Protein AF-A0A086MPI4-F1 (afdb_monomer)

Solvent-accessible surface area (backbone atoms only — not comparable to full-atom values): 5038 Å² total; per-residue (Å²): 145,84,79,85,82,81,81,77,82,69,85,73,69,97,57,83,89,80,79,50,60,55,72,41,71,65,39,58,43,99,85,71,43,81,28,65,69,55,36,44,53,56,50,50,50,44,50,77,73,65,44,70,46,74,38,68,71,37,79,86,22,45,43,89,78,50,53,74,71,53,50,52,47,70,75,72,106

pLDDT: mean 89.06, std 16.71, range [39.69, 98.5]

Structure (mmCIF, N/CA/C/O backbone):
data_AF-A0A086MPI4-F1
#
_entry.id   AF-A0A086MPI4-F1
#
loop_
_atom_site.group_PDB
_atom_site.id
_atom_site.type_symbol
_atom_site.label_atom_id
_atom_site.label_alt_id
_atom_site.label_comp_id
_atom_site.label_asym_id
_atom_site.label_entity_id
_atom_site.label_seq_id
_atom_site.pdbx_PDB_ins_code
_atom_site.C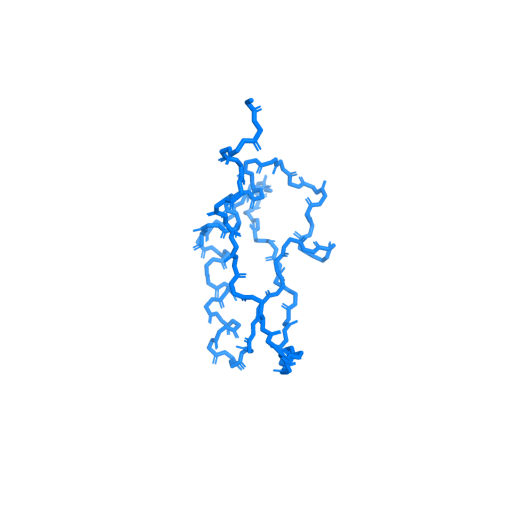artn_x
_atom_site.Cartn_y
_atom_site.Cartn_z
_atom_site.occupancy
_atom_site.B_iso_or_equiv
_atom_site.auth_seq_id
_atom_site.auth_comp_id
_atom_site.auth_asym_id
_atom_site.auth_atom_id
_atom_site.pdbx_PDB_model_num
ATOM 1 N N . MET A 1 1 ? 21.916 12.511 28.160 1.00 44.06 1 MET A N 1
ATOM 2 C CA . MET A 1 1 ? 20.688 11.745 27.853 1.00 44.06 1 MET A CA 1
ATOM 3 C C . MET A 1 1 ? 20.253 12.025 26.411 1.00 44.06 1 MET A C 1
ATOM 5 O O . MET A 1 1 ? 19.259 12.699 26.184 1.00 44.06 1 MET A O 1
ATOM 9 N N . LYS A 1 2 ? 21.076 11.616 25.434 1.00 42.56 2 LYS A N 1
ATOM 10 C CA . LYS A 1 2 ? 20.845 11.788 23.982 1.00 42.56 2 LYS A CA 1
ATOM 11 C C . LYS A 1 2 ? 21.347 10.580 23.164 1.00 42.56 2 LYS A C 1
ATOM 13 O O . LYS A 1 2 ? 21.521 10.695 21.960 1.00 42.56 2 LYS A O 1
ATOM 18 N N . GLU A 1 3 ? 21.595 9.437 23.802 1.00 39.69 3 GLU A N 1
ATOM 19 C CA . GLU A 1 3 ? 22.299 8.314 23.157 1.00 39.69 3 GLU A CA 1
ATOM 20 C C . GLU A 1 3 ? 21.397 7.136 22.762 1.00 39.69 3 GLU A C 1
ATOM 22 O O . GLU A 1 3 ? 21.834 6.285 22.001 1.00 39.69 3 GLU A O 1
ATOM 27 N N . GLU A 1 4 ? 20.126 7.098 23.174 1.00 43.25 4 GLU A N 1
ATOM 28 C CA . GLU A 1 4 ? 19.302 5.884 23.016 1.00 43.25 4 GLU A CA 1
ATOM 29 C C . GLU A 1 4 ? 18.356 5.847 21.802 1.00 43.25 4 GLU A C 1
ATOM 31 O O . GLU A 1 4 ? 17.694 4.839 21.589 1.00 43.25 4 GLU A O 1
ATOM 36 N N . ILE A 1 5 ? 18.293 6.886 20.956 1.00 50.41 5 ILE A N 1
ATOM 37 C CA . ILE A 1 5 ? 17.323 6.917 19.831 1.00 50.41 5 ILE A CA 1
ATOM 38 C C . ILE A 1 5 ? 17.930 6.455 18.485 1.00 50.41 5 ILE A C 1
ATOM 40 O O . ILE A 1 5 ? 17.224 6.294 17.495 1.00 50.41 5 ILE A O 1
ATOM 44 N N . MET A 1 6 ? 19.229 6.150 18.408 1.00 47.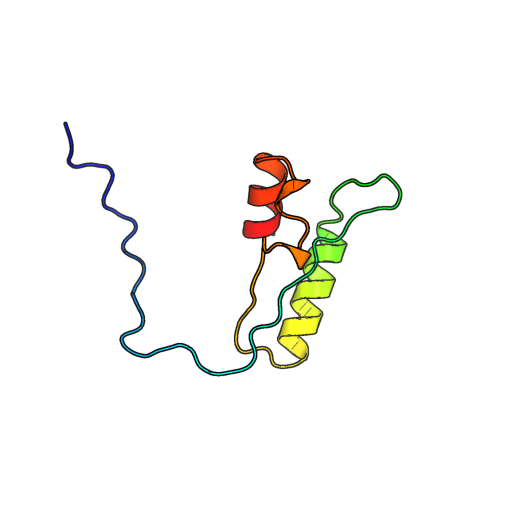78 6 MET A N 1
ATOM 45 C CA . MET A 1 6 ? 19.920 5.938 17.122 1.00 47.78 6 MET A CA 1
ATOM 46 C C . MET A 1 6 ? 20.156 4.464 16.736 1.00 47.78 6 MET A C 1
ATOM 48 O O . MET A 1 6 ? 21.216 4.130 16.217 1.00 47.78 6 MET A O 1
ATOM 52 N N . SER A 1 7 ? 19.181 3.572 16.962 1.00 49.81 7 SER A N 1
ATOM 53 C CA . SER A 1 7 ? 19.330 2.126 16.677 1.00 49.81 7 SER A CA 1
ATOM 54 C C . SER A 1 7 ? 18.360 1.544 15.633 1.00 49.81 7 SER A C 1
ATOM 56 O O . SER A 1 7 ? 18.038 0.358 15.676 1.00 49.81 7 SER A O 1
ATOM 58 N N . ALA A 1 8 ? 17.937 2.316 14.635 1.00 54.12 8 ALA A N 1
ATOM 59 C CA . ALA A 1 8 ? 17.276 1.741 13.458 1.00 54.12 8 ALA A CA 1
ATOM 60 C C . ALA A 1 8 ? 17.949 2.205 12.164 1.00 54.12 8 ALA A C 1
ATOM 62 O O . ALA A 1 8 ? 17.321 2.762 11.267 1.00 54.12 8 ALA A O 1
ATOM 63 N N . THR A 1 9 ? 19.262 1.997 12.057 1.00 57.72 9 THR A N 1
ATOM 64 C CA . THR A 1 9 ? 19.987 2.233 10.805 1.00 57.72 9 THR A CA 1
ATOM 65 C C . THR A 1 9 ? 19.647 1.111 9.825 1.00 57.72 9 THR A C 1
ATOM 67 O O . THR A 1 9 ? 20.346 0.101 9.734 1.00 57.72 9 THR A O 1
ATOM 70 N N . GLY A 1 10 ? 18.535 1.264 9.105 1.00 63.16 10 GLY A N 1
ATOM 71 C CA . GLY A 1 10 ? 18.233 0.439 7.940 1.00 63.16 10 GLY A CA 1
ATOM 72 C C . GLY A 1 10 ? 19.397 0.512 6.949 1.00 63.16 10 GLY A C 1
ATOM 73 O O . GLY A 1 10 ? 19.973 1.580 6.728 1.00 63.16 10 GLY A O 1
ATOM 74 N N . ARG A 1 11 ? 19.788 -0.627 6.368 1.00 70.56 11 ARG A N 1
ATOM 75 C CA . ARG A 1 11 ? 20.816 -0.652 5.319 1.00 70.56 11 ARG A CA 1
ATOM 76 C C . ARG A 1 11 ? 20.337 0.201 4.145 1.00 70.56 11 ARG A C 1
ATOM 78 O O . ARG A 1 11 ? 19.434 -0.206 3.424 1.00 70.56 11 ARG A O 1
ATOM 85 N N . SER A 1 12 ? 20.951 1.365 3.953 1.00 69.12 12 SER A N 1
ATOM 86 C CA . SER A 1 12 ? 20.744 2.163 2.746 1.00 69.12 12 SER A CA 1
ATOM 87 C C . SER A 1 12 ? 21.324 1.409 1.551 1.00 69.12 12 SER A C 1
ATOM 89 O O . SER A 1 12 ? 22.470 0.945 1.603 1.00 69.12 12 SER A O 1
ATOM 91 N N . SER A 1 13 ? 20.539 1.245 0.485 1.00 70.06 13 SER A N 1
ATOM 92 C CA . SER A 1 13 ? 21.047 0.661 -0.750 1.00 70.06 13 SER A CA 1
ATOM 93 C C . SER A 1 13 ? 22.07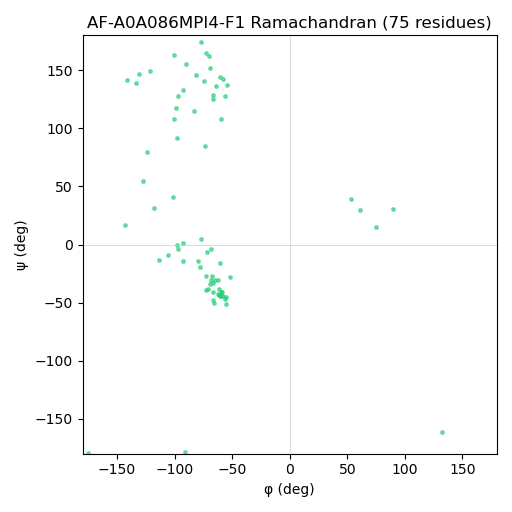9 1.614 -1.356 1.00 70.06 13 SER A C 1
ATOM 95 O O . SER A 1 13 ? 21.814 2.783 -1.622 1.00 70.06 13 SER A O 1
ATOM 97 N N . THR A 1 14 ? 23.285 1.116 -1.623 1.00 80.62 14 THR A N 1
ATOM 98 C CA . THR A 1 14 ? 24.349 1.904 -2.273 1.00 80.62 14 THR A CA 1
ATOM 99 C C . THR A 1 14 ? 24.040 2.229 -3.739 1.00 80.62 14 THR A C 1
ATOM 101 O O . THR A 1 14 ? 24.802 2.937 -4.397 1.00 80.62 14 THR A O 1
ATOM 104 N N . ARG A 1 15 ? 22.925 1.710 -4.269 1.00 82.81 15 ARG A N 1
ATOM 105 C CA . ARG A 1 15 ? 22.429 1.934 -5.627 1.00 82.81 15 ARG A CA 1
ATOM 106 C C . ARG A 1 15 ? 20.946 2.323 -5.597 1.00 82.81 15 ARG A C 1
ATOM 108 O O . ARG A 1 15 ? 20.222 1.806 -4.743 1.00 82.81 15 ARG A O 1
ATOM 115 N N . PRO A 1 16 ? 20.486 3.174 -6.533 1.00 87.81 16 PRO A N 1
ATOM 116 C CA . PRO A 1 16 ? 19.067 3.478 -6.685 1.00 87.81 16 PRO A CA 1
ATOM 117 C C . PRO A 1 16 ? 18.244 2.215 -6.957 1.00 87.81 16 PRO A C 1
ATOM 119 O O . PRO A 1 16 ? 18.686 1.347 -7.716 1.00 87.81 16 PRO A O 1
ATOM 122 N N . TYR A 1 17 ? 17.042 2.146 -6.382 1.00 90.31 17 TYR A N 1
ATOM 123 C CA . TYR A 1 17 ? 16.052 1.130 -6.738 1.00 90.31 17 TYR A CA 1
ATOM 124 C C . TYR A 1 17 ? 15.667 1.254 -8.221 1.00 90.31 17 TYR A C 1
ATOM 126 O O . TYR A 1 17 ? 15.621 2.354 -8.778 1.00 90.31 17 TYR A O 1
ATOM 134 N N . ARG A 1 18 ? 15.428 0.117 -8.877 1.00 93.25 18 ARG A N 1
ATOM 135 C CA . ARG A 1 18 ? 15.023 0.019 -10.286 1.00 93.25 18 ARG A CA 1
ATOM 136 C C . ARG A 1 18 ? 13.992 -1.085 -10.426 1.00 93.25 18 ARG A C 1
ATOM 138 O O . ARG A 1 18 ? 14.154 -2.112 -9.782 1.00 93.25 18 ARG A O 1
ATOM 145 N N . GLY A 1 19 ? 12.995 -0.864 -11.278 1.00 95.88 19 GLY A N 1
ATOM 146 C CA . GLY A 1 19 ? 11.899 -1.807 -11.472 1.00 95.88 19 GLY A CA 1
ATOM 147 C C . GLY A 1 19 ? 10.530 -1.135 -11.430 1.00 95.88 19 GLY A C 1
ATOM 148 O O . GLY A 1 19 ? 10.427 0.086 -11.583 1.00 95.88 19 GLY A O 1
ATOM 149 N N . VAL A 1 20 ? 9.495 -1.939 -11.218 1.00 97.62 20 VAL A N 1
ATOM 150 C CA . VAL A 1 20 ? 8.093 -1.535 -11.104 1.00 97.62 20 VAL A CA 1
ATOM 151 C C . VAL A 1 20 ? 7.708 -1.447 -9.627 1.00 97.62 20 VAL A C 1
ATOM 153 O O . VAL A 1 20 ? 7.725 -2.443 -8.910 1.00 97.62 20 VAL A O 1
ATOM 156 N N . PHE A 1 21 ? 7.349 -0.239 -9.189 1.00 97.62 21 PHE A N 1
ATOM 157 C CA . PHE A 1 21 ? 6.952 0.073 -7.813 1.00 97.62 21 PHE A CA 1
ATOM 158 C C . PHE A 1 21 ? 5.562 0.717 -7.831 1.00 97.62 21 PHE A C 1
ATOM 160 O O . PHE A 1 21 ? 5.462 1.948 -7.828 1.00 97.62 21 PHE A O 1
ATOM 167 N N . PRO A 1 22 ? 4.479 -0.070 -7.959 1.00 97.31 22 PRO A N 1
ATOM 168 C CA . PRO A 1 22 ? 3.145 0.494 -8.017 1.00 97.31 22 PRO A CA 1
ATOM 169 C C . PRO A 1 22 ? 2.750 1.091 -6.665 1.00 97.31 22 PRO A C 1
ATOM 171 O O . PRO A 1 22 ? 3.201 0.665 -5.597 1.00 97.31 22 PRO A O 1
ATOM 174 N N . VAL A 1 23 ? 1.877 2.093 -6.729 1.00 97.88 23 VAL A N 1
ATOM 175 C CA . VAL A 1 23 ? 1.242 2.666 -5.547 1.00 97.88 23 VAL A CA 1
ATOM 176 C C . VAL A 1 23 ? 0.044 1.800 -5.178 1.00 97.88 23 VAL A C 1
ATOM 178 O O . VAL A 1 23 ? -0.912 1.715 -5.949 1.00 97.88 23 VAL A O 1
ATOM 181 N N . ALA A 1 24 ? 0.097 1.153 -4.017 1.00 97.50 24 ALA A N 1
ATOM 182 C CA . ALA A 1 24 ? -0.976 0.284 -3.557 1.00 97.50 24 ALA A CA 1
ATOM 183 C C . ALA A 1 24 ? -2.181 1.115 -3.072 1.00 97.50 24 ALA A C 1
ATOM 185 O O . ALA A 1 24 ? -1.983 2.156 -2.432 1.00 97.50 24 ALA A O 1
ATOM 186 N N . PRO A 1 25 ? -3.426 0.691 -3.350 1.00 97.38 25 PRO A N 1
ATOM 187 C CA . PRO A 1 25 ? -4.604 1.285 -2.734 1.00 97.38 25 PRO A CA 1
ATOM 188 C C . PRO A 1 25 ? -4.669 0.919 -1.244 1.00 97.38 25 PRO A C 1
ATOM 190 O O . PRO A 1 25 ? -4.047 -0.053 -0.808 1.00 97.38 25 PRO A O 1
ATOM 193 N N . THR A 1 26 ? -5.466 1.672 -0.489 1.00 98.06 26 THR A N 1
ATOM 194 C CA . THR A 1 26 ? -5.973 1.223 0.812 1.00 98.06 26 THR A CA 1
ATOM 195 C C . THR A 1 26 ? -7.369 0.655 0.593 1.00 98.06 26 THR A C 1
ATOM 197 O O . THR A 1 26 ? -8.191 1.297 -0.060 1.00 98.06 26 THR A O 1
ATOM 200 N N . ILE A 1 27 ? -7.626 -0.561 1.067 1.00 97.94 27 ILE A N 1
ATOM 201 C CA . ILE A 1 27 ? -8.910 -1.234 0.866 1.00 97.94 27 ILE A CA 1
ATOM 202 C C . ILE A 1 27 ? -9.837 -0.953 2.047 1.00 97.94 27 ILE A C 1
ATOM 204 O O . ILE A 1 27 ? -9.455 -1.090 3.211 1.00 97.94 27 ILE A O 1
ATOM 208 N N . PHE A 1 28 ? -11.076 -0.590 1.726 1.00 97.81 28 PHE A N 1
ATOM 209 C CA . PHE A 1 28 ? -12.128 -0.310 2.693 1.00 97.81 28 PHE A CA 1
ATOM 210 C C . PHE A 1 28 ? -13.330 -1.226 2.460 1.00 97.81 28 PHE A C 1
ATOM 212 O O . PHE A 1 28 ? -13.611 -1.615 1.325 1.00 97.81 28 PHE A O 1
ATOM 219 N N . ASP A 1 29 ? -14.041 -1.550 3.537 1.00 97.62 29 ASP A N 1
ATOM 220 C CA . ASP A 1 29 ? -15.347 -2.200 3.475 1.00 97.62 29 ASP A CA 1
ATOM 221 C C . ASP A 1 29 ? -16.461 -1.207 3.089 1.00 97.62 29 ASP A C 1
ATOM 223 O O . ASP A 1 29 ? -16.251 0.007 3.019 1.00 97.62 29 ASP A O 1
ATOM 227 N N . ASP A 1 30 ? -17.681 -1.709 2.878 1.00 97.88 30 ASP A N 1
ATOM 228 C CA . ASP A 1 30 ? -18.847 -0.880 2.527 1.00 97.88 30 ASP A CA 1
ATOM 229 C C . ASP A 1 30 ? -19.204 0.172 3.601 1.00 97.88 30 ASP A C 1
ATOM 231 O O . ASP A 1 30 ? -19.960 1.109 3.340 1.00 97.88 30 ASP A O 1
ATOM 235 N N . GLY A 1 31 ? -18.683 0.022 4.823 1.00 97.44 31 GLY A N 1
ATOM 236 C CA . GLY A 1 31 ? -18.827 0.974 5.922 1.00 97.44 31 GLY A CA 1
ATOM 237 C C . GLY A 1 31 ? -17.694 1.999 6.009 1.00 97.44 31 GLY A C 1
ATOM 238 O O . GLY A 1 31 ? -17.703 2.817 6.930 1.00 97.44 31 GLY A O 1
ATOM 239 N N . GLY A 1 32 ? -16.722 1.960 5.094 1.00 95.56 32 GLY A N 1
ATOM 240 C CA . GLY A 1 32 ? -15.555 2.841 5.087 1.00 95.56 32 GLY A CA 1
ATOM 241 C C . GLY A 1 32 ? -14.498 2.494 6.138 1.00 95.56 32 GLY A C 1
ATOM 242 O O . GLY A 1 32 ? -13.643 3.324 6.437 1.00 95.56 32 GLY A O 1
ATOM 243 N N . ARG A 1 33 ? -14.548 1.298 6.736 1.00 97.06 33 ARG A N 1
ATOM 244 C CA . ARG A 1 33 ? -13.510 0.814 7.661 1.00 97.06 33 ARG A CA 1
ATOM 245 C C . ARG A 1 33 ? -12.447 0.058 6.874 1.00 97.06 33 ARG A C 1
ATOM 247 O O . ARG A 1 33 ? -12.756 -0.497 5.826 1.00 97.06 33 ARG A O 1
ATOM 254 N N . LEU A 1 34 ? -11.221 -0.015 7.391 1.00 97.69 34 LEU A N 1
ATOM 255 C CA . LEU A 1 34 ? -10.171 -0.822 6.761 1.00 97.69 34 LEU A CA 1
ATOM 256 C C . LEU A 1 34 ? -10.603 -2.289 6.599 1.00 97.69 34 LEU A C 1
ATOM 258 O O . LEU A 1 34 ? -10.965 -2.942 7.580 1.00 97.69 34 LEU A O 1
ATOM 262 N N . ASP A 1 35 ? -10.487 -2.813 5.379 1.00 98.12 35 ASP A N 1
AT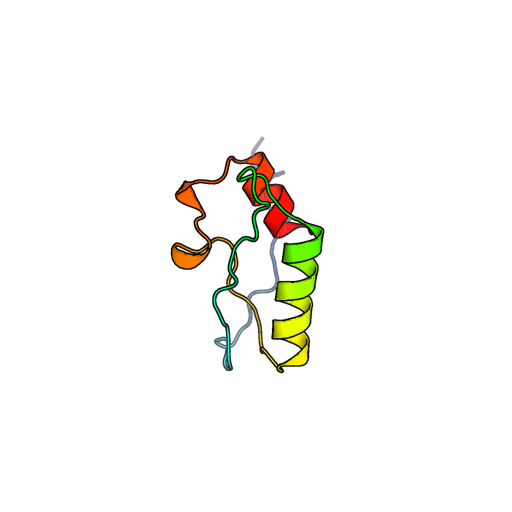OM 263 C CA . ASP A 1 35 ? -10.545 -4.249 5.092 1.00 98.12 35 ASP A CA 1
ATOM 264 C C . ASP A 1 35 ? -9.112 -4.782 4.975 1.00 98.12 35 ASP A C 1
ATOM 266 O O . ASP A 1 35 ? -8.504 -4.763 3.905 1.00 98.12 35 ASP A O 1
ATOM 270 N N . LEU A 1 36 ? -8.559 -5.247 6.098 1.00 97.69 36 LEU A N 1
ATOM 271 C CA . LEU A 1 36 ? -7.180 -5.744 6.177 1.00 97.69 36 LEU A CA 1
ATOM 272 C C . LEU A 1 36 ? -6.964 -7.033 5.368 1.00 97.69 36 LEU A C 1
ATOM 274 O O . LEU A 1 36 ? -5.913 -7.220 4.759 1.00 97.69 36 LEU A O 1
ATOM 278 N N . GLU A 1 37 ? -7.974 -7.898 5.283 1.00 98.00 37 GLU A N 1
ATOM 279 C CA . GLU A 1 37 ? -7.896 -9.100 4.449 1.00 98.00 37 GLU A CA 1
ATOM 280 C C . GLU A 1 37 ? -7.936 -8.735 2.959 1.00 98.00 37 GLU A C 1
ATOM 282 O O . GLU A 1 37 ? -7.231 -9.328 2.140 1.00 98.00 37 GLU A O 1
ATOM 287 N N . GLY A 1 38 ? -8.749 -7.744 2.588 1.00 97.88 38 GLY A N 1
ATOM 288 C CA . GLY A 1 38 ? -8.745 -7.142 1.256 1.00 97.88 38 GLY A CA 1
ATOM 289 C C . GLY A 1 38 ? -7.419 -6.483 0.913 1.00 97.88 38 GLY A C 1
ATOM 290 O O . GLY A 1 38 ? -6.899 -6.713 -0.181 1.00 97.88 38 GLY A O 1
ATOM 291 N N . GLN A 1 39 ? -6.841 -5.745 1.860 1.00 98.00 39 GLN A N 1
ATOM 292 C CA . GLN A 1 39 ? -5.515 -5.153 1.734 1.00 98.00 39 GLN A CA 1
ATOM 293 C C . GLN A 1 39 ? -4.481 -6.233 1.415 1.00 98.00 39 GLN A C 1
ATOM 295 O O . GLN A 1 39 ? -3.785 -6.128 0.406 1.00 98.00 39 GLN A O 1
ATOM 300 N N . LYS A 1 40 ? -4.449 -7.319 2.198 1.00 97.69 40 LYS A N 1
ATOM 301 C CA . LYS A 1 40 ? -3.543 -8.447 1.968 1.00 97.69 40 LYS A CA 1
ATOM 302 C C . LYS A 1 40 ? -3.709 -9.040 0.567 1.00 97.69 40 LYS A C 1
ATOM 304 O O . LYS A 1 40 ? -2.720 -9.215 -0.136 1.00 97.69 40 LYS A O 1
ATOM 309 N N . ARG A 1 41 ? -4.945 -9.290 0.114 1.00 98.25 41 ARG A N 1
ATOM 310 C CA . ARG A 1 41 ? -5.202 -9.813 -1.244 1.00 98.25 41 ARG A CA 1
ATOM 311 C C . ARG A 1 41 ? -4.711 -8.869 -2.344 1.00 98.25 41 ARG A C 1
ATOM 313 O O . ARG A 1 41 ? -4.203 -9.338 -3.359 1.00 98.25 41 ARG A O 1
ATOM 320 N N . ALA A 1 42 ? -4.864 -7.557 -2.166 1.00 97.44 42 ALA A N 1
ATOM 321 C CA . ALA A 1 42 ? -4.375 -6.571 -3.126 1.00 97.44 42 ALA A CA 1
ATOM 322 C C . ALA A 1 42 ? -2.839 -6.561 -3.196 1.00 97.44 42 ALA A C 1
ATOM 324 O O . ALA A 1 42 ? -2.276 -6.487 -4.288 1.00 97.44 42 ALA A O 1
ATOM 325 N N . ILE A 1 43 ? -2.170 -6.676 -2.048 1.00 97.62 43 ILE A N 1
ATOM 326 C CA . ILE A 1 43 ? -0.709 -6.762 -1.959 1.00 97.62 43 ILE A CA 1
ATOM 327 C C . ILE A 1 43 ? -0.201 -8.071 -2.574 1.00 97.62 43 ILE A C 1
ATOM 329 O O . ILE A 1 43 ? 0.680 -8.022 -3.432 1.00 97.62 43 ILE A O 1
ATOM 333 N N . ASP A 1 44 ? -0.801 -9.212 -2.219 1.00 98.00 44 ASP A N 1
ATOM 334 C CA . ASP A 1 44 ? -0.475 -10.526 -2.789 1.00 98.00 44 ASP A CA 1
ATOM 335 C C . ASP A 1 44 ? -0.592 -10.495 -4.322 1.00 98.00 44 ASP A C 1
ATOM 337 O O . ASP A 1 44 ? 0.329 -10.903 -5.022 1.00 98.00 44 ASP A O 1
ATOM 341 N N . PHE A 1 45 ? -1.665 -9.904 -4.864 1.00 98.25 45 PHE A N 1
ATOM 342 C CA . PHE A 1 45 ? -1.830 -9.741 -6.311 1.00 98.25 45 PHE A CA 1
ATOM 343 C C . PHE A 1 45 ? -0.687 -8.944 -6.959 1.00 98.25 45 PHE A C 1
ATOM 345 O O . PHE A 1 45 ? -0.192 -9.325 -8.020 1.00 98.25 45 PHE A O 1
ATOM 352 N N . MET A 1 46 ? -0.256 -7.831 -6.354 1.00 97.94 46 MET A N 1
ATOM 353 C CA . MET A 1 46 ? 0.832 -7.017 -6.911 1.00 97.94 46 MET A CA 1
ATOM 354 C C . MET A 1 46 ? 2.188 -7.721 -6.82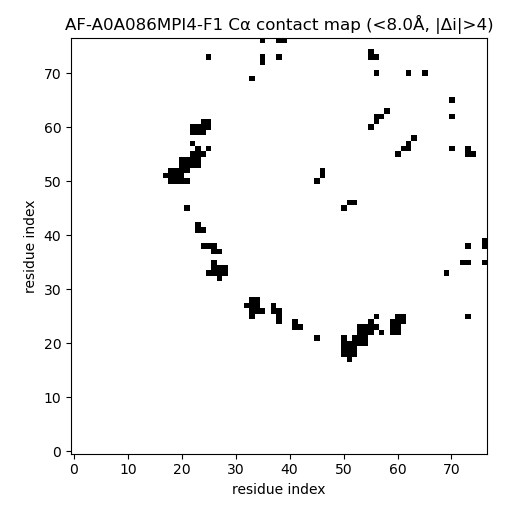8 1.00 97.94 46 MET A C 1
ATOM 356 O O . MET A 1 46 ? 3.019 -7.544 -7.724 1.00 97.94 46 MET A O 1
ATOM 360 N N . ILE A 1 47 ? 2.410 -8.518 -5.779 1.00 97.62 47 ILE A N 1
ATOM 361 C CA . ILE A 1 47 ? 3.593 -9.373 -5.638 1.00 97.62 47 ILE A CA 1
ATOM 362 C C . ILE A 1 47 ? 3.581 -10.456 -6.722 1.00 97.62 47 ILE A C 1
ATOM 364 O O . ILE A 1 47 ? 4.557 -10.582 -7.460 1.00 97.62 47 ILE A O 1
ATOM 368 N N . ASP A 1 48 ? 2.467 -11.172 -6.880 1.00 98.50 48 ASP A N 1
ATOM 369 C CA . ASP A 1 48 ? 2.305 -12.239 -7.875 1.00 98.50 48 ASP A CA 1
ATOM 370 C C . ASP A 1 48 ? 2.427 -11.717 -9.316 1.00 98.50 48 ASP A C 1
ATOM 372 O O . ASP A 1 48 ? 2.918 -12.416 -10.203 1.00 98.50 48 ASP A O 1
ATOM 376 N N . ALA A 1 49 ? 2.039 -10.460 -9.553 1.00 98.25 49 ALA A N 1
ATOM 377 C CA . ALA A 1 49 ? 2.230 -9.770 -10.827 1.00 98.25 49 ALA A CA 1
ATOM 378 C C . ALA A 1 49 ? 3.699 -9.393 -11.121 1.00 98.25 49 ALA A C 1
ATOM 380 O O . ALA A 1 49 ? 3.997 -8.933 -12.226 1.00 98.25 49 ALA A O 1
ATOM 381 N N . GLY A 1 50 ? 4.615 -9.589 -10.167 1.00 98.19 50 GLY A N 1
ATOM 382 C CA . GLY A 1 50 ? 6.050 -9.359 -10.334 1.00 98.19 50 GLY A CA 1
ATOM 383 C C . GLY A 1 50 ? 6.517 -7.942 -10.000 1.00 98.19 50 GLY A C 1
ATOM 384 O O . GLY A 1 50 ? 7.475 -7.472 -10.609 1.00 98.19 50 GLY A O 1
ATOM 385 N N . SER A 1 51 ? 5.857 -7.245 -9.069 1.00 98.31 51 SER A N 1
ATOM 386 C CA . SER A 1 51 ? 6.333 -5.931 -8.603 1.00 98.31 51 SER A CA 1
ATOM 387 C C . SER A 1 51 ? 7.686 -6.051 -7.892 1.00 98.31 51 SER A C 1
ATOM 389 O O . SER A 1 51 ? 7.879 -6.926 -7.051 1.00 98.31 51 SER A O 1
ATOM 391 N N . ASP A 1 52 ? 8.612 -5.135 -8.179 1.00 97.88 52 ASP A N 1
ATOM 392 C CA . ASP A 1 52 ? 9.939 -5.089 -7.544 1.00 97.88 52 ASP A CA 1
ATOM 393 C C . ASP A 1 52 ? 9.894 -4.476 -6.132 1.00 97.88 52 ASP A C 1
ATOM 395 O O . ASP A 1 52 ? 10.802 -4.654 -5.318 1.00 97.88 52 ASP A O 1
ATOM 399 N N . GLY A 1 53 ? 8.826 -3.739 -5.838 1.00 96.12 53 GLY A N 1
ATOM 400 C CA . GLY A 1 53 ? 8.500 -3.206 -4.523 1.00 96.12 53 GLY A CA 1
ATOM 401 C C . GLY A 1 53 ? 7.150 -2.508 -4.556 1.00 96.12 53 GLY A C 1
ATOM 402 O O . GLY A 1 53 ? 6.498 -2.471 -5.592 1.00 96.12 53 GLY A O 1
ATOM 403 N N . LEU A 1 54 ? 6.714 -1.955 -3.427 1.00 96.88 54 LEU A N 1
ATOM 404 C CA . LEU A 1 54 ? 5.393 -1.341 -3.297 1.00 96.88 54 LEU A CA 1
ATOM 405 C C . LEU A 1 54 ? 5.500 0.016 -2.612 1.00 96.88 54 LEU A C 1
ATOM 407 O O . LEU A 1 54 ? 6.237 0.180 -1.639 1.00 96.88 54 LEU A O 1
ATOM 411 N N . CYS A 1 55 ? 4.742 0.986 -3.113 1.00 97.19 55 CYS A N 1
ATOM 412 C CA . CYS A 1 55 ? 4.546 2.264 -2.447 1.00 97.19 55 CYS A CA 1
ATOM 413 C C . CYS A 1 55 ? 3.197 2.239 -1.728 1.00 97.19 55 CYS A C 1
ATOM 415 O O . CYS A 1 55 ? 2.149 2.288 -2.369 1.00 97.19 55 CYS A O 1
ATOM 417 N N . ILE A 1 56 ? 3.223 2.171 -0.401 1.00 97.12 56 ILE A N 1
ATOM 418 C CA . ILE A 1 56 ? 2.027 2.270 0.445 1.00 97.12 56 ILE A CA 1
ATOM 419 C C . ILE A 1 56 ? 1.911 3.678 1.032 1.00 97.12 56 ILE A C 1
ATOM 421 O O . ILE A 1 56 ? 2.890 4.427 1.044 1.00 97.12 56 ILE A O 1
ATOM 425 N N . LEU A 1 57 ? 0.724 4.028 1.535 1.00 96.94 57 LEU A N 1
ATOM 426 C CA . LEU A 1 57 ? 0.464 5.309 2.206 1.00 96.94 57 LEU A CA 1
ATOM 427 C C . LEU A 1 57 ? 0.871 6.530 1.366 1.00 96.94 57 LEU A C 1
ATOM 429 O O . LEU A 1 57 ? 1.372 7.524 1.881 1.00 96.94 57 LEU A O 1
ATOM 433 N N . ALA A 1 58 ? 0.635 6.469 0.058 1.00 95.94 58 ALA A N 1
ATOM 434 C CA . ALA A 1 58 ? 0.761 7.625 -0.815 1.00 95.94 58 ALA A CA 1
ATOM 435 C C . ALA A 1 58 ? -0.579 8.372 -0.927 1.00 95.94 58 ALA A C 1
ATOM 437 O O . ALA A 1 58 ? -1.592 7.992 -0.342 1.00 95.94 58 ALA A O 1
ATOM 438 N N . ASN A 1 59 ? -0.6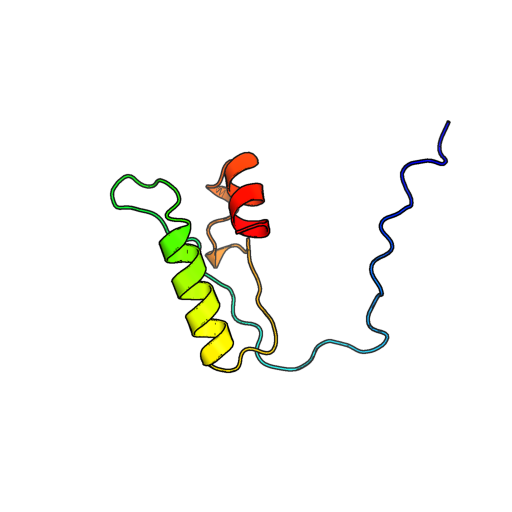10 9.441 -1.725 1.00 95.56 59 ASN A N 1
ATOM 439 C CA . ASN A 1 59 ? -1.833 10.208 -1.978 1.00 95.56 59 ASN A CA 1
ATOM 440 C C . ASN A 1 59 ? -2.946 9.349 -2.601 1.00 95.56 59 ASN A C 1
ATOM 442 O O . ASN A 1 59 ? -4.093 9.473 -2.189 1.00 95.56 59 ASN A O 1
ATOM 446 N N . PHE A 1 60 ? -2.608 8.468 -3.551 1.00 95.81 60 PHE A N 1
ATOM 447 C CA . PHE A 1 60 ? -3.566 7.524 -4.147 1.00 95.81 60 PHE A CA 1
ATOM 448 C C . PHE A 1 60 ? -4.044 6.464 -3.144 1.00 95.81 60 PHE A C 1
ATOM 450 O O . PHE A 1 60 ? -5.167 5.993 -3.243 1.00 95.81 60 PHE A O 1
ATOM 457 N N . SER A 1 61 ? -3.226 6.140 -2.142 1.00 96.75 61 SER A N 1
ATOM 458 C CA . SER A 1 61 ? -3.595 5.252 -1.034 1.00 96.75 61 SER A CA 1
ATOM 459 C C . SER A 1 61 ? -4.482 5.941 0.013 1.00 96.75 61 SER A C 1
ATOM 461 O O . SER A 1 61 ? -4.727 5.360 1.063 1.00 96.75 61 SER A O 1
ATOM 463 N N . GLU A 1 62 ? -4.902 7.190 -0.222 1.00 96.38 62 G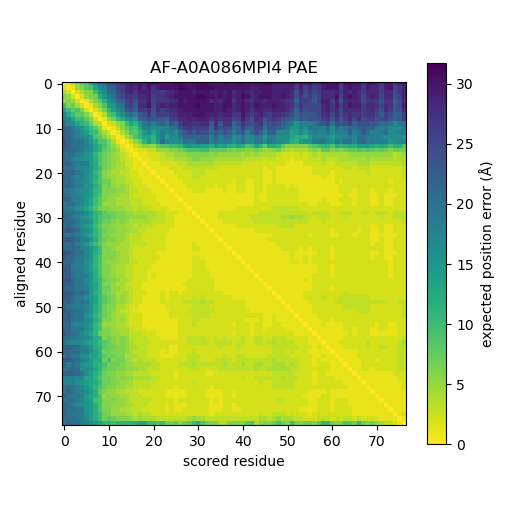LU A N 1
ATOM 464 C CA . GLU A 1 62 ? -5.768 7.965 0.675 1.00 96.38 62 GLU A CA 1
ATOM 465 C C . GLU A 1 62 ? -5.163 8.208 2.069 1.00 96.38 62 GLU A C 1
ATOM 467 O O . GLU A 1 62 ? -5.879 8.386 3.052 1.00 96.38 62 GLU A O 1
ATOM 472 N N . GLN A 1 63 ? -3.826 8.283 2.166 1.00 95.25 63 GLN A N 1
ATOM 473 C CA . GLN A 1 63 ? -3.110 8.371 3.452 1.00 95.25 63 GLN A CA 1
ATOM 474 C C . GLN A 1 63 ? -3.611 9.482 4.389 1.00 95.25 63 GLN A C 1
ATOM 476 O O . GLN A 1 63 ? -3.477 9.368 5.603 1.00 95.25 63 GLN A O 1
ATOM 481 N N . PHE A 1 64 ? -4.158 10.565 3.829 1.00 95.50 64 PHE A N 1
ATOM 482 C CA . PHE A 1 64 ? -4.628 11.746 4.551 1.00 95.50 64 PHE A CA 1
ATOM 483 C C . PHE A 1 64 ? -6.012 11.555 5.190 1.00 95.50 64 PHE A C 1
ATOM 485 O O . PHE A 1 64 ? -6.392 12.361 6.035 1.00 95.50 64 PHE A O 1
ATOM 492 N N . LEU A 1 65 ? -6.754 10.513 4.800 1.00 94.81 65 LEU A N 1
ATOM 493 C CA . LEU A 1 65 ? -8.058 10.152 5.369 1.00 94.81 65 LEU A CA 1
ATOM 494 C C . LEU A 1 65 ? -7.946 9.133 6.510 1.00 94.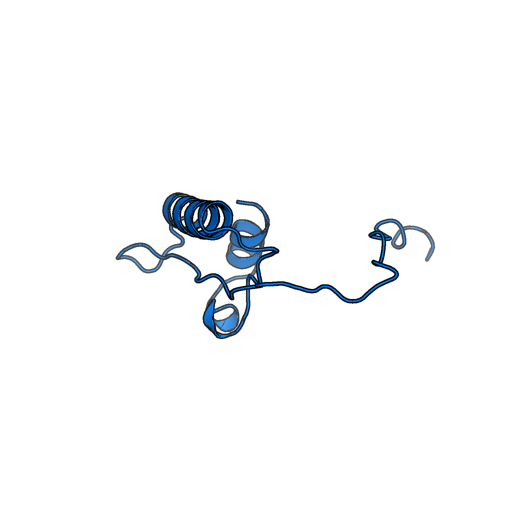81 65 LEU A C 1
ATOM 496 O O . LEU A 1 65 ? -8.902 8.949 7.258 1.00 94.81 65 LEU A O 1
ATOM 500 N N . LEU A 1 66 ? -6.784 8.496 6.658 1.00 97.12 66 LEU A N 1
ATOM 501 C CA . LEU A 1 66 ? -6.533 7.498 7.690 1.00 97.12 66 LEU A CA 1
ATOM 502 C C . LEU A 1 66 ? -6.191 8.150 9.034 1.00 97.12 66 LEU A C 1
ATOM 504 O O . LEU A 1 66 ? -5.508 9.179 9.097 1.00 97.12 66 LEU A O 1
ATOM 508 N N . ARG A 1 67 ? -6.614 7.515 10.126 1.00 97.44 67 ARG A N 1
ATOM 509 C CA . ARG A 1 67 ? -6.089 7.782 11.473 1.00 97.44 67 ARG A CA 1
ATOM 510 C C . ARG A 1 67 ? -4.675 7.213 11.615 1.00 97.44 67 ARG A C 1
ATOM 512 O O . ARG A 1 67 ? -4.242 6.396 10.802 1.00 97.44 67 ARG A O 1
ATOM 519 N N . ASP A 1 68 ? -3.949 7.630 12.648 1.00 97.62 68 ASP A N 1
ATOM 520 C CA . ASP A 1 68 ? -2.590 7.130 12.895 1.00 97.62 68 ASP A CA 1
ATOM 521 C C . ASP A 1 68 ? -2.572 5.609 13.086 1.00 97.62 68 ASP A C 1
ATOM 523 O O . ASP A 1 68 ? -1.732 4.924 12.506 1.00 97.62 68 ASP A O 1
ATOM 527 N N . GLU A 1 69 ? -3.554 5.061 13.805 1.00 97.50 69 GLU A N 1
ATOM 528 C CA . GLU A 1 69 ? -3.657 3.619 14.042 1.00 97.50 69 GLU A CA 1
ATOM 529 C C . GLU A 1 69 ? -3.988 2.842 12.760 1.00 97.50 69 GLU A C 1
ATOM 531 O O . GLU A 1 69 ? -3.565 1.703 12.587 1.00 97.50 69 GLU A O 1
ATOM 536 N N . GLU A 1 70 ? -4.726 3.461 11.837 1.00 97.81 70 GLU A N 1
ATOM 537 C CA . GLU A 1 70 ? -5.038 2.875 10.531 1.00 97.81 70 GLU A CA 1
ATOM 538 C C . GLU A 1 70 ? -3.814 2.859 9.616 1.00 97.81 70 GLU A C 1
ATOM 540 O O . GLU A 1 70 ? -3.579 1.869 8.925 1.00 97.81 70 GLU A O 1
ATOM 545 N N . ARG A 1 71 ? -2.998 3.922 9.640 1.00 97.94 71 ARG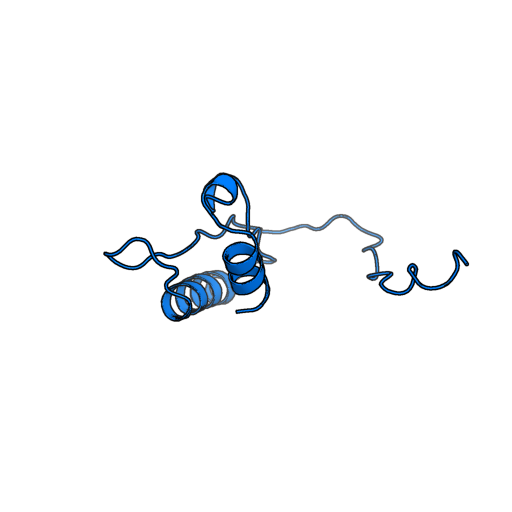 A N 1
ATOM 546 C CA . ARG A 1 71 ? -1.717 3.942 8.921 1.00 97.94 71 ARG A CA 1
ATOM 547 C C . ARG A 1 71 ? -0.784 2.844 9.425 1.00 97.94 71 ARG A C 1
ATOM 549 O O . ARG A 1 71 ? -0.204 2.139 8.606 1.00 97.94 71 ARG A O 1
ATOM 556 N N . GLU A 1 72 ? -0.679 2.671 10.741 1.00 97.19 72 GLU A N 1
ATOM 557 C CA . GLU A 1 72 ? 0.141 1.614 11.346 1.00 97.19 72 GLU A CA 1
ATOM 558 C C . GLU A 1 72 ? -0.354 0.213 10.957 1.00 97.19 72 GLU A C 1
ATOM 560 O O . GLU A 1 72 ? 0.441 -0.656 10.594 1.00 97.19 72 GLU A O 1
ATOM 565 N N . ALA A 1 73 ? -1.675 0.001 10.957 1.00 96.44 73 ALA A N 1
ATOM 566 C CA . ALA A 1 73 ? -2.260 -1.260 10.514 1.00 96.44 73 ALA A CA 1
ATOM 567 C C . ALA A 1 73 ? -1.903 -1.567 9.048 1.00 96.44 73 ALA A C 1
ATOM 569 O O . ALA A 1 73 ? -1.478 -2.679 8.747 1.00 96.44 73 ALA A O 1
ATOM 570 N N . VAL A 1 74 ? -1.990 -0.582 8.146 1.00 96.69 74 VAL A N 1
ATOM 571 C CA . VAL A 1 74 ? -1.610 -0.742 6.727 1.00 96.69 74 VAL A CA 1
ATOM 572 C C . VAL A 1 74 ? -0.110 -1.012 6.543 1.00 96.69 74 VAL A C 1
ATOM 574 O O . VAL A 1 74 ? 0.263 -1.696 5.595 1.00 96.69 74 VAL A O 1
ATOM 577 N N . MET A 1 75 ? 0.765 -0.504 7.419 1.00 95.75 75 MET A N 1
ATOM 578 C CA . MET A 1 75 ? 2.208 -0.789 7.348 1.00 95.75 75 MET A CA 1
ATOM 579 C C . MET A 1 75 ? 2.577 -2.213 7.783 1.00 95.75 75 MET A C 1
ATOM 581 O O . MET A 1 75 ? 3.629 -2.710 7.379 1.00 95.75 75 MET A O 1
ATOM 585 N N . THR A 1 76 ? 1.771 -2.832 8.648 1.00 93.56 76 THR A N 1
ATOM 586 C CA . THR A 1 76 ? 2.134 -4.066 9.368 1.00 93.56 76 THR A CA 1
ATOM 587 C C . THR A 1 76 ? 1.313 -5.294 8.984 1.00 93.56 76 THR A C 1
ATOM 589 O O . THR A 1 76 ? 1.710 -6.405 9.340 1.00 93.56 76 THR A O 1
ATOM 592 N N . THR A 1 77 ? 0.198 -5.100 8.276 1.00 83.12 77 THR A N 1
ATOM 593 C CA . THR A 1 77 ? -0.635 -6.174 7.706 1.00 83.12 77 THR A CA 1
ATOM 594 C C . THR A 1 77 ? 0.007 -6.735 6.443 1.00 83.12 77 THR A C 1
ATOM 596 O O . THR A 1 77 ? 0.077 -7.980 6.330 1.00 83.12 77 THR A O 1
#

Secondary structure (DSSP, 8-state):
--SSS--------SS---S---BPPPPB-TTSSB-HHHHHHHHHHHHHTT-S--B-SSTTTTTTTS-HHHHHHHHH-

Sequence (77 aa):
MKEEIMSATGRSSTRPYRGVFPVAPTIFDDGGRLDLEGQKRAIDFMIDAGSDGLCILANFSEQFLLRDEEREAVMTT

Foldseek 3Di:
DPPPPPPDPDDDDPDDDDWAAEEFAQDADPVRHGPLVVLVVSVVVCVVVPGPYYHYLDVNNVVVVDDPVRSVSSVPD

Mean predicted aligned error: 7.34 Å

Nearest PDB structures (foldseek):
  1fdz-assembly1_C  TM=9.655E-01  e=3.827E-03  Escherichia coli
  3lcw-assembly1_A  TM=9.572E-01  e=7.057E-03  Escherichia coli K-12
  6rb7-assembly1_E  TM=9.595E-01  e=6.160E-03  Mediterraneibacter gnavus ATCC 29149
  3lch-assembly1_C  TM=9.446E-01  e=8.084E-03  Escherichia coli K-12
  5c54-assembly1_D  TM=8.583E-01  e=5.023E-03  Corynebacterium glutamicum ATCC 13032

Radius of gyration: 15.44 Å; Cα contacts (8 Å, |Δi|>4): 75; chains: 1; bounding box: 43×24×39 Å